Protein AF-A0A7J9XF05-F1 (afdb_monomer_lite)

Sequence (121 aa):
MRLCGESRATGLLVHAGDPPRVAGVRTTHGDRQADVVIDASGRRSPIGAWLEHEAVGQSDRIESECGLSYYTRRYRPRPGATWPEPRRLSPPHFGLVVCTADNDMLSVAVCPATEDRTLRA

Radius of gyration: 19.98 Å; chains: 1; bounding box: 46×25×53 Å

Secondary structure (DSSP, 8-state):
----TT--EEEEEEE-SSSPEEEEEEETTEEEE-S-------TT--HHHHHHHTTS----------S---EEEEEPPPTTPPPPPPEEE--TTEEEEEEEETTTEEEEEEEE-TT-GGG--

Foldseek 3Di:
DDDDPPKAFDAFDWDDDVQIATQFTAIPVGTDGDNDDDDPVPPPTCVQVRCVVVVNHGDDDDDDDPLWDKDKDKDADDPPDDDDDWDWDDDPFWIWTWDADPPRIIMTMIIGHSPPPVRHD

Structure (mmCIF, N/CA/C/O backbone):
data_AF-A0A7J9XF05-F1
#
_entry.id   AF-A0A7J9XF05-F1
#
loop_
_atom_site.group_PDB
_atom_site.id
_atom_site.type_symbol
_atom_site.label_atom_id
_atom_site.label_alt_id
_atom_site.label_comp_id
_atom_site.label_asym_id
_atom_site.label_entity_id
_atom_site.label_seq_id
_atom_site.pdbx_PDB_ins_code
_atom_site.Cartn_x
_atom_site.Cartn_y
_atom_site.Cartn_z
_atom_site.occupancy
_atom_site.B_iso_or_equiv
_atom_site.auth_seq_id
_atom_site.auth_comp_id
_atom_site.auth_asym_id
_atom_site.auth_atom_id
_atom_site.pdbx_PDB_model_num
ATOM 1 N N . MET A 1 1 ? -20.410 -8.807 -6.139 1.00 62.38 1 MET A N 1
ATOM 2 C CA . MET A 1 1 ? -19.509 -7.719 -5.700 1.00 62.38 1 MET A CA 1
ATOM 3 C C . MET A 1 1 ? -19.990 -6.419 -6.326 1.00 62.38 1 MET A C 1
ATOM 5 O O . MET A 1 1 ? -20.090 -6.367 -7.545 1.00 62.38 1 MET A O 1
ATOM 9 N N . ARG A 1 2 ? -20.367 -5.412 -5.529 1.00 80.56 2 ARG A N 1
ATOM 10 C CA . ARG A 1 2 ? -20.788 -4.100 -6.045 1.00 80.56 2 ARG A CA 1
ATOM 11 C C . ARG A 1 2 ? -19.603 -3.148 -5.961 1.00 80.56 2 ARG A C 1
ATOM 13 O O . ARG A 1 2 ? -19.068 -2.949 -4.876 1.00 80.56 2 ARG A O 1
ATOM 20 N N . LEU A 1 3 ? -19.196 -2.586 -7.093 1.00 85.00 3 LEU A N 1
ATOM 21 C CA . LEU A 1 3 ? -18.182 -1.541 -7.109 1.00 85.00 3 LEU A CA 1
ATOM 22 C C . LEU A 1 3 ? -18.846 -0.211 -6.732 1.00 85.00 3 LEU A C 1
ATOM 24 O O . LEU A 1 3 ? -19.800 0.211 -7.385 1.00 85.00 3 LEU A O 1
ATOM 28 N N . CYS A 1 4 ? -18.352 0.432 -5.678 1.00 84.81 4 CYS A N 1
ATOM 29 C CA . CYS A 1 4 ? -18.796 1.756 -5.253 1.00 84.81 4 CYS A CA 1
ATOM 30 C C . CYS A 1 4 ? -17.743 2.781 -5.684 1.00 84.81 4 CYS A C 1
ATOM 32 O O . CYS A 1 4 ? -16.768 3.005 -4.969 1.00 84.81 4 CYS A O 1
ATOM 34 N N . GLY A 1 5 ? -17.916 3.363 -6.875 1.00 86.06 5 GLY A N 1
ATOM 35 C CA . GLY A 1 5 ? -17.072 4.466 -7.341 1.00 86.06 5 GLY A CA 1
ATOM 36 C C . GLY A 1 5 ? -17.132 5.664 -6.388 1.00 86.06 5 GLY A C 1
ATOM 37 O O . GLY A 1 5 ? -18.096 5.809 -5.640 1.00 86.06 5 GLY A O 1
ATOM 38 N N . GLU A 1 6 ? -16.076 6.484 -6.390 1.00 88.62 6 GLU A N 1
ATOM 39 C CA . GLU A 1 6 ? -15.967 7.744 -5.623 1.00 88.62 6 GLU A CA 1
ATOM 40 C C . GLU A 1 6 ? -16.065 7.607 -4.086 1.00 88.62 6 GLU A C 1
ATOM 42 O O . GLU A 1 6 ? -15.920 8.580 -3.349 1.00 88.62 6 GLU A O 1
ATOM 47 N N . SER A 1 7 ? -16.213 6.388 -3.566 1.00 92.12 7 SER A N 1
ATOM 48 C CA . SER A 1 7 ? -16.241 6.097 -2.137 1.00 92.12 7 SER A CA 1
ATOM 49 C C . SER A 1 7 ? -14.844 5.728 -1.643 1.00 92.12 7 SER A C 1
ATOM 51 O O . SER A 1 7 ? -14.317 4.658 -1.945 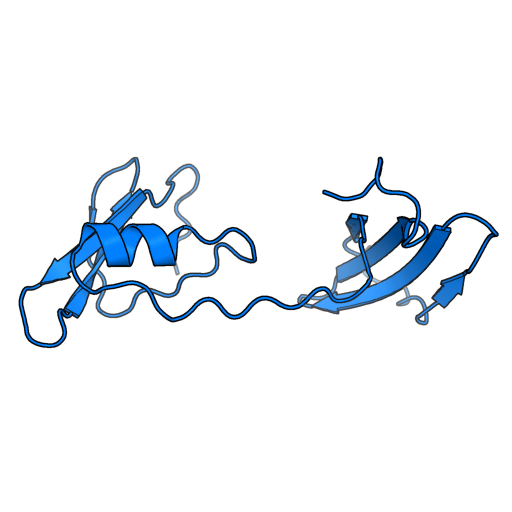1.00 92.12 7 SER A O 1
ATOM 53 N N . ARG A 1 8 ? -14.223 6.632 -0.882 1.00 94.31 8 ARG A N 1
ATOM 54 C CA . ARG A 1 8 ? -12.904 6.409 -0.279 1.00 94.31 8 ARG A CA 1
ATOM 55 C C . ARG A 1 8 ? -13.081 5.896 1.144 1.00 94.31 8 ARG A C 1
ATOM 57 O O . ARG A 1 8 ? -13.771 6.543 1.928 1.00 94.31 8 ARG A O 1
ATOM 64 N N . ALA A 1 9 ? -12.437 4.781 1.480 1.00 95.88 9 ALA A N 1
ATOM 65 C CA . ALA A 1 9 ? -12.333 4.316 2.861 1.00 95.88 9 ALA A CA 1
ATOM 66 C C . ALA A 1 9 ? -11.427 5.257 3.674 1.00 95.88 9 ALA A C 1
ATOM 68 O O . ALA A 1 9 ? -10.386 5.700 3.185 1.00 95.88 9 ALA A O 1
ATOM 69 N N . THR A 1 10 ? -11.848 5.596 4.888 1.00 96.50 10 THR A N 1
ATOM 70 C CA . THR A 1 10 ? -11.192 6.594 5.749 1.00 96.50 10 THR A CA 1
ATOM 71 C C . THR A 1 10 ? -10.931 6.102 7.169 1.00 96.50 10 THR A C 1
ATOM 73 O O . THR A 1 10 ? -10.290 6.822 7.929 1.00 96.50 10 THR A O 1
ATOM 76 N N . GLY A 1 11 ? -11.402 4.909 7.530 1.00 96.06 11 GLY A N 1
ATOM 77 C CA . GLY A 1 11 ? -11.197 4.318 8.849 1.00 96.06 11 GLY A CA 1
ATOM 78 C C . GLY A 1 11 ? -11.870 2.956 8.983 1.00 96.06 11 GLY A C 1
ATOM 79 O O . GLY A 1 11 ? -12.550 2.492 8.061 1.00 96.06 11 GLY A O 1
ATOM 80 N N . LEU A 1 12 ? -11.705 2.338 10.149 1.00 96.25 12 LEU A N 1
ATOM 81 C CA . LEU A 1 12 ? -12.339 1.072 10.508 1.00 96.25 12 LEU A CA 1
ATOM 82 C C . LEU A 1 12 ? -13.579 1.310 11.373 1.00 96.25 12 LEU A C 1
ATOM 84 O O . LEU A 1 12 ? -13.712 2.336 12.036 1.00 96.25 12 LEU A O 1
ATOM 88 N N . LEU A 1 13 ? -14.494 0.347 11.348 1.00 96.25 13 LEU A N 1
ATOM 89 C CA . LEU A 1 13 ? -15.537 0.208 12.358 1.00 96.25 13 LEU A CA 1
ATOM 90 C C . LEU A 1 13 ? -15.128 -0.957 13.245 1.00 96.25 13 LEU A C 1
ATOM 92 O O . LEU A 1 13 ? -14.879 -2.049 12.731 1.00 96.25 13 LEU A O 1
ATOM 96 N N . VAL A 1 14 ? -15.042 -0.728 14.551 1.00 95.12 14 VAL A N 1
ATOM 97 C CA . VAL A 1 14 ? -14.524 -1.716 15.497 1.00 95.12 14 VAL A CA 1
ATOM 98 C C . VAL A 1 14 ? -15.538 -1.953 16.608 1.00 95.12 14 VAL A C 1
ATOM 100 O O . VAL A 1 14 ? -16.137 -1.023 17.146 1.00 95.12 14 VAL A O 1
ATOM 103 N N . HIS A 1 15 ? -15.751 -3.222 16.939 1.00 94.00 15 HIS A N 1
ATOM 104 C CA . HIS A 1 15 ? -16.445 -3.629 18.150 1.00 94.00 15 HIS A CA 1
ATOM 105 C C . HIS A 1 15 ? -15.426 -3.916 19.248 1.00 94.00 15 HIS A C 1
ATOM 107 O O . HIS A 1 15 ? -14.426 -4.598 19.011 1.00 94.00 15 HIS A O 1
ATOM 113 N N . ALA A 1 16 ? -15.709 -3.404 20.446 1.00 89.38 16 ALA A N 1
ATOM 114 C CA . ALA A 1 16 ? -14.898 -3.654 21.627 1.00 89.38 16 ALA A CA 1
ATOM 115 C C . ALA A 1 16 ? -14.785 -5.161 21.918 1.00 89.38 16 ALA A C 1
ATOM 117 O O . ALA A 1 16 ? -15.734 -5.922 21.721 1.00 89.38 16 ALA A O 1
ATOM 118 N N . GLY A 1 17 ? -13.613 -5.569 22.390 1.00 88.62 17 GLY A N 1
ATOM 119 C CA . GLY A 1 17 ? -13.235 -6.949 22.675 1.00 88.62 17 GLY A CA 1
ATOM 120 C C . GLY A 1 17 ? -11.729 -7.034 22.911 1.00 88.62 17 GLY A C 1
ATOM 121 O O . GLY A 1 17 ? -11.038 -6.022 22.801 1.00 88.62 17 GLY A O 1
ATOM 122 N N . ASP A 1 18 ? -11.230 -8.230 23.215 1.00 87.75 18 ASP A N 1
ATOM 123 C CA . ASP A 1 18 ? -9.795 -8.497 23.345 1.00 87.75 18 ASP A CA 1
ATOM 124 C C . ASP A 1 18 ? -9.427 -9.783 22.568 1.00 87.75 18 ASP A C 1
ATOM 126 O O . ASP A 1 18 ? -9.696 -10.886 23.055 1.00 87.75 18 ASP A O 1
ATOM 130 N N . PRO A 1 19 ? -8.908 -9.673 21.325 1.00 88.00 19 PRO A N 1
ATOM 131 C CA . PRO A 1 19 ? -8.674 -8.430 20.585 1.00 88.00 19 PRO A CA 1
ATOM 132 C C . PRO A 1 19 ? -9.980 -7.801 20.042 1.00 88.00 19 PRO A C 1
ATOM 134 O O . PRO A 1 19 ? -10.976 -8.507 19.841 1.00 88.00 19 PRO A O 1
ATOM 137 N N . PRO A 1 20 ? -9.997 -6.487 19.745 1.00 91.06 20 PRO A N 1
ATOM 138 C CA . PRO A 1 20 ? -11.135 -5.831 19.101 1.00 91.06 20 PRO A CA 1
ATOM 139 C C . PRO A 1 20 ? -11.445 -6.425 17.718 1.00 91.06 20 PRO A C 1
ATOM 141 O O . PRO A 1 20 ? -10.540 -6.779 16.959 1.00 91.06 20 PRO A O 1
ATOM 144 N N . ARG A 1 21 ? -12.733 -6.509 17.352 1.00 93.25 21 ARG A N 1
ATOM 145 C CA . ARG A 1 21 ? -13.165 -7.067 16.056 1.00 93.25 21 ARG A CA 1
ATOM 146 C C . ARG A 1 21 ? -13.511 -5.958 15.070 1.00 93.25 21 ARG A C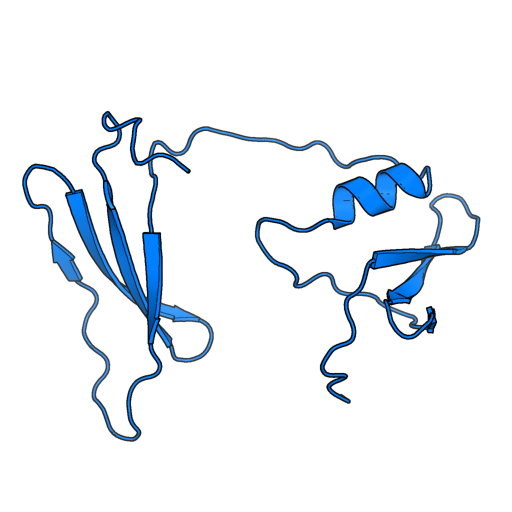 1
ATOM 148 O O . ARG A 1 21 ? -14.415 -5.164 15.326 1.00 93.25 21 ARG A O 1
ATOM 155 N N . VAL A 1 22 ? -12.881 -5.969 13.895 1.00 95.06 22 VAL A N 1
ATOM 156 C CA . VAL A 1 22 ? -13.306 -5.136 12.759 1.00 95.06 22 VAL A CA 1
ATOM 157 C C . VAL A 1 22 ? -14.672 -5.614 12.255 1.00 95.06 22 VAL A C 1
ATOM 159 O O . VAL A 1 22 ? -14.859 -6.792 11.962 1.00 95.06 22 VAL A O 1
ATOM 162 N N . ALA A 1 23 ? -15.619 -4.687 12.152 1.00 96.25 23 ALA A N 1
ATOM 163 C CA . ALA A 1 23 ? -17.000 -4.922 11.731 1.00 96.25 23 ALA A CA 1
ATOM 164 C C . ALA A 1 23 ? -17.377 -4.157 10.452 1.00 96.25 23 ALA A C 1
ATOM 166 O O . ALA A 1 23 ? -18.534 -4.140 10.036 1.00 96.25 23 ALA A O 1
ATOM 167 N N . GLY A 1 24 ? -16.410 -3.484 9.828 1.00 96.69 24 GLY A N 1
ATOM 168 C CA . GLY A 1 24 ? -16.636 -2.724 8.609 1.00 96.69 24 GLY A CA 1
ATOM 169 C C . GLY A 1 24 ? -15.627 -1.605 8.402 1.00 96.69 24 GLY A C 1
ATOM 170 O O . GLY A 1 24 ? -14.587 -1.543 9.058 1.00 96.69 24 GLY A O 1
ATOM 171 N N . VAL A 1 25 ? -15.958 -0.702 7.480 1.00 96.62 25 VAL A N 1
ATOM 172 C CA . VAL A 1 25 ? -15.140 0.466 7.137 1.00 96.62 25 VAL A CA 1
ATOM 173 C C . VAL A 1 25 ? -15.967 1.744 7.145 1.00 96.62 25 VAL A C 1
ATOM 175 O O . VAL A 1 25 ? -17.109 1.774 6.678 1.00 96.62 25 VAL A O 1
ATOM 178 N N . ARG A 1 26 ? -15.358 2.827 7.623 1.00 96.88 26 ARG A N 1
ATOM 179 C CA . ARG A 1 26 ? -15.861 4.183 7.415 1.00 96.88 26 ARG A CA 1
ATOM 180 C C . ARG A 1 26 ? -15.468 4.636 6.017 1.00 96.88 26 ARG A C 1
ATOM 182 O O . ARG A 1 26 ? -14.329 4.432 5.593 1.00 96.88 26 ARG A O 1
ATOM 189 N N . THR A 1 27 ? -16.397 5.246 5.290 1.00 96.19 27 THR A N 1
ATOM 190 C CA . THR A 1 27 ? -16.122 5.807 3.960 1.00 96.19 27 THR A CA 1
ATOM 191 C C . THR A 1 27 ? -16.567 7.260 3.872 1.00 96.19 27 THR A C 1
ATOM 193 O O . THR A 1 27 ? -17.354 7.734 4.689 1.00 96.19 27 THR A O 1
ATOM 196 N N . THR A 1 28 ? -16.131 7.967 2.829 1.00 96.56 28 THR A N 1
ATOM 197 C CA . THR A 1 28 ? -16.614 9.325 2.513 1.00 96.56 28 THR A CA 1
ATOM 198 C C . THR A 1 28 ? -18.121 9.406 2.259 1.00 96.56 28 THR A C 1
ATOM 200 O O . THR A 1 28 ? -18.679 10.494 2.295 1.00 96.56 28 THR A O 1
ATOM 203 N N . HIS A 1 29 ? -18.782 8.270 2.021 1.00 95.00 29 HIS A N 1
ATOM 204 C CA . HIS A 1 29 ? -20.218 8.169 1.749 1.00 95.00 29 HIS A CA 1
ATOM 205 C C . HIS A 1 29 ? -20.960 7.410 2.861 1.00 95.00 29 HIS A C 1
ATOM 207 O O . HIS A 1 29 ? -21.986 6.775 2.610 1.00 95.00 29 HIS A O 1
ATOM 213 N N . GLY A 1 30 ? -20.411 7.440 4.078 1.00 95.06 30 GLY A N 1
ATOM 214 C CA . GLY A 1 30 ? -20.954 6.769 5.253 1.00 95.06 30 GLY A CA 1
ATOM 215 C C . GLY A 1 30 ? -20.347 5.394 5.517 1.00 95.06 30 GLY A C 1
ATOM 216 O O . GLY A 1 30 ? -19.467 4.908 4.800 1.00 95.06 30 GLY A O 1
ATOM 217 N N . ASP A 1 31 ? -20.825 4.775 6.584 1.00 96.62 31 ASP A N 1
ATOM 218 C CA . ASP A 1 31 ? -20.289 3.526 7.109 1.00 96.62 31 ASP A CA 1
ATOM 219 C C . ASP A 1 31 ? -20.764 2.313 6.298 1.00 96.62 31 ASP A C 1
ATOM 221 O O . ASP A 1 31 ? -21.893 2.253 5.799 1.00 96.62 31 ASP A O 1
ATOM 225 N N . ARG A 1 32 ? -19.883 1.320 6.159 1.00 95.19 32 ARG A N 1
ATOM 226 C CA . ARG A 1 32 ? -20.162 0.047 5.491 1.00 95.19 32 ARG A CA 1
ATOM 227 C C . ARG A 1 32 ? -19.840 -1.093 6.443 1.00 95.19 32 ARG A C 1
ATOM 229 O O . ARG A 1 32 ? -18.672 -1.387 6.675 1.00 95.19 32 ARG A O 1
ATOM 236 N N . GLN A 1 33 ? -20.887 -1.718 6.974 1.00 96.50 33 GLN A N 1
ATOM 237 C CA . GLN A 1 33 ? -20.783 -2.920 7.799 1.00 96.50 33 GLN A CA 1
ATOM 238 C C . GLN A 1 33 ? -20.360 -4.114 6.934 1.00 96.50 33 GLN A C 1
ATOM 240 O O . GLN A 1 33 ? -20.842 -4.264 5.807 1.00 96.50 33 GLN A O 1
ATOM 245 N N . ALA A 1 34 ? -19.458 -4.941 7.452 1.00 95.56 34 ALA A N 1
ATOM 246 C CA . ALA A 1 34 ? -18.982 -6.158 6.808 1.00 95.56 34 ALA A CA 1
ATOM 247 C C . ALA A 1 34 ? -18.389 -7.118 7.845 1.00 95.56 34 ALA A C 1
ATOM 249 O O . ALA A 1 34 ? -17.723 -6.697 8.787 1.00 95.56 34 ALA A O 1
ATOM 250 N N . ASP A 1 35 ? -18.558 -8.420 7.626 1.00 95.00 35 ASP A N 1
ATOM 251 C CA . ASP A 1 35 ? -17.961 -9.435 8.499 1.00 95.00 35 ASP A CA 1
ATOM 252 C C . ASP A 1 35 ? -16.453 -9.596 8.309 1.00 95.00 35 ASP A C 1
ATOM 254 O O . ASP A 1 35 ? -15.760 -10.054 9.216 1.00 95.00 35 ASP A O 1
ATOM 258 N N . VAL A 1 36 ? -15.956 -9.232 7.123 1.00 94.81 36 VAL A N 1
ATOM 259 C CA . VAL A 1 36 ? -14.544 -9.291 6.744 1.00 94.81 36 VAL A CA 1
ATOM 260 C C . VAL A 1 36 ? -14.200 -8.050 5.929 1.00 94.81 36 VAL A C 1
ATOM 262 O O . VAL A 1 36 ? -14.894 -7.706 4.971 1.00 94.81 36 VAL A O 1
ATOM 265 N N . VAL A 1 37 ? -13.095 -7.401 6.293 1.00 94.56 37 VAL A N 1
ATOM 266 C CA . VAL A 1 37 ? -12.511 -6.273 5.564 1.00 94.56 37 VAL A CA 1
ATOM 267 C C . VAL A 1 37 ? -11.154 -6.705 5.025 1.00 94.56 37 VAL A C 1
ATOM 269 O O . VAL A 1 37 ? -10.310 -7.185 5.775 1.00 94.56 37 VAL A O 1
ATOM 272 N N . ILE A 1 38 ? -10.948 -6.529 3.720 1.00 94.75 38 ILE A N 1
ATOM 273 C CA . ILE A 1 38 ? -9.669 -6.789 3.055 1.00 94.75 38 ILE A CA 1
ATOM 274 C C . ILE A 1 38 ? -9.095 -5.444 2.632 1.00 94.75 38 ILE A C 1
ATOM 276 O O . ILE A 1 38 ? -9.682 -4.749 1.799 1.00 94.75 38 ILE A O 1
ATOM 280 N N . ASP A 1 39 ? -7.947 -5.080 3.192 1.00 93.19 39 ASP A N 1
ATOM 281 C CA . ASP A 1 39 ? -7.207 -3.920 2.724 1.00 93.19 39 ASP A CA 1
ATOM 282 C C . ASP A 1 39 ? -6.371 -4.276 1.487 1.00 93.19 39 ASP A C 1
ATOM 284 O O . ASP A 1 39 ? -5.397 -5.022 1.548 1.00 93.19 39 ASP A O 1
ATOM 288 N N . ALA A 1 40 ? -6.775 -3.710 0.351 1.00 93.38 40 ALA A N 1
ATOM 289 C CA . ALA A 1 40 ? -6.101 -3.841 -0.936 1.00 93.38 40 ALA A CA 1
ATOM 290 C C . ALA A 1 40 ? -5.604 -2.480 -1.465 1.00 93.38 40 ALA A C 1
ATOM 292 O O . ALA A 1 40 ? -5.476 -2.282 -2.673 1.00 93.38 40 ALA A O 1
ATOM 293 N N . SER A 1 41 ? -5.339 -1.515 -0.575 1.00 89.81 41 SER A N 1
ATOM 294 C CA . SER A 1 41 ? -4.883 -0.161 -0.942 1.00 89.81 41 SER A CA 1
ATOM 295 C C . SER A 1 41 ? -3.404 -0.086 -1.367 1.00 89.81 41 SER A C 1
ATOM 297 O O . SER A 1 41 ? -2.949 0.931 -1.904 1.00 89.81 41 SER A O 1
ATOM 299 N N . GLY A 1 42 ? -2.662 -1.185 -1.208 1.00 87.50 42 GLY A N 1
ATOM 300 C CA . GLY A 1 42 ? -1.298 -1.362 -1.703 1.00 87.50 42 GLY A CA 1
ATOM 301 C C . GLY A 1 42 ? -0.220 -0.805 -0.768 1.00 87.50 42 G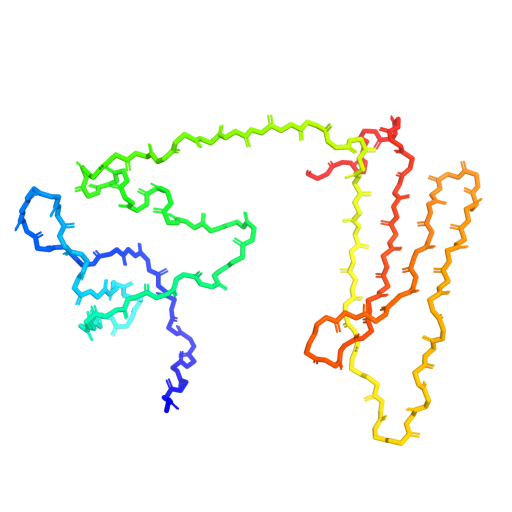LY A C 1
ATOM 302 O O . GLY A 1 42 ? -0.415 -0.673 0.433 1.00 87.50 42 GLY A O 1
ATOM 303 N N . ARG A 1 43 ? 0.955 -0.471 -1.327 1.00 82.56 43 ARG A N 1
ATOM 304 C CA . ARG A 1 43 ? 2.174 -0.109 -0.566 1.00 82.56 43 ARG A CA 1
ATOM 305 C C . ARG A 1 43 ? 1.999 1.051 0.424 1.00 82.56 43 ARG A C 1
ATOM 307 O O . ARG A 1 43 ? 2.729 1.123 1.400 1.00 82.56 43 ARG A O 1
ATOM 314 N N . ARG A 1 44 ? 1.077 1.978 0.155 1.00 84.56 44 ARG A N 1
ATOM 315 C CA . ARG A 1 44 ? 0.802 3.143 1.018 1.00 84.56 44 ARG A CA 1
ATOM 316 C C . ARG A 1 44 ? -0.487 2.954 1.808 1.00 84.56 44 ARG A C 1
ATOM 318 O O . ARG A 1 44 ? -1.271 3.892 1.935 1.00 84.56 44 ARG A O 1
ATOM 325 N N . SER A 1 45 ? -0.728 1.725 2.249 1.00 90.75 45 SER A N 1
ATOM 326 C CA . SER A 1 45 ? -1.920 1.413 3.011 1.00 90.75 45 SER A CA 1
ATOM 327 C C . SER A 1 45 ? -2.017 2.276 4.274 1.00 90.75 45 SER A C 1
ATOM 329 O O . SER A 1 45 ? -1.023 2.418 4.991 1.00 90.75 45 SER A O 1
ATOM 331 N N . PRO A 1 46 ? -3.204 2.836 4.572 1.00 92.44 46 PRO A N 1
ATOM 332 C CA . PRO A 1 46 ? -3.452 3.559 5.810 1.00 92.44 46 PRO A CA 1
ATOM 333 C C . PRO A 1 46 ? -3.792 2.633 6.991 1.00 92.44 46 PRO A C 1
ATOM 335 O O . PRO A 1 46 ? -4.040 3.138 8.084 1.00 92.44 46 PRO A O 1
ATOM 338 N N . ILE A 1 47 ? -3.827 1.303 6.806 1.00 91.88 47 ILE A N 1
ATOM 339 C CA . ILE A 1 47 ? -4.381 0.367 7.799 1.00 91.88 47 ILE A CA 1
ATOM 340 C C . ILE A 1 47 ? -3.658 0.425 9.145 1.00 91.88 47 ILE A C 1
ATOM 342 O O . ILE A 1 47 ? -4.312 0.358 10.179 1.00 91.88 47 ILE A O 1
ATOM 346 N N . GLY A 1 48 ? -2.336 0.626 9.143 1.00 90.38 48 GLY A N 1
ATOM 347 C CA . GLY A 1 48 ? -1.558 0.763 10.377 1.00 90.38 48 GLY A CA 1
ATOM 348 C C . GLY A 1 48 ? -2.022 1.952 11.220 1.00 90.38 48 GLY A C 1
ATOM 349 O O . GLY A 1 48 ? -2.289 1.791 12.405 1.00 90.38 48 GLY A O 1
ATOM 350 N N . ALA A 1 49 ? -2.217 3.114 10.588 1.00 91.12 49 ALA A N 1
ATOM 351 C CA . ALA A 1 49 ? -2.703 4.316 11.266 1.00 91.12 49 ALA A CA 1
ATOM 352 C C . ALA A 1 49 ? -4.159 4.167 11.739 1.00 91.12 49 ALA A C 1
ATOM 354 O O . ALA A 1 49 ? -4.538 4.701 12.778 1.00 91.12 49 ALA A O 1
ATOM 355 N N . TRP A 1 50 ? -4.992 3.437 10.992 1.00 93.44 50 TRP A N 1
ATOM 356 C CA . TRP A 1 50 ? -6.364 3.158 11.418 1.00 93.44 50 TRP A CA 1
ATOM 357 C C . TRP A 1 50 ? -6.413 2.221 12.624 1.00 93.44 50 TRP A C 1
ATOM 359 O O . TRP A 1 50 ? -7.192 2.467 13.533 1.00 93.44 50 TRP A O 1
ATOM 369 N N . LEU A 1 51 ? -5.579 1.181 12.666 1.00 90.81 51 LEU A N 1
ATOM 370 C CA . LEU A 1 51 ? -5.499 0.281 13.822 1.00 90.81 51 LEU A CA 1
ATOM 371 C C . LEU A 1 51 ? -4.977 1.001 15.075 1.00 90.81 51 LEU A C 1
ATOM 373 O O . LEU A 1 51 ? -5.494 0.776 16.168 1.00 90.81 51 LEU A O 1
ATOM 377 N N . GLU A 1 52 ? -4.008 1.905 14.913 1.00 89.38 52 GLU A N 1
ATOM 378 C CA . GLU A 1 52 ? -3.517 2.763 15.997 1.00 89.38 52 GLU A CA 1
ATOM 379 C C . GLU A 1 52 ? -4.622 3.682 16.543 1.00 89.38 52 GLU A C 1
ATOM 381 O O . GLU A 1 52 ? -4.827 3.739 17.755 1.00 89.38 52 GLU A O 1
ATOM 386 N N . HIS A 1 53 ? -5.388 4.335 15.661 1.00 90.19 53 HIS A N 1
ATOM 387 C CA . HIS A 1 53 ? -6.515 5.193 16.046 1.00 90.19 53 HIS A CA 1
ATOM 388 C C . HIS A 1 53 ? -7.585 4.447 16.859 1.00 90.19 53 HIS A C 1
ATOM 390 O O . HIS A 1 53 ? -8.169 5.011 17.781 1.00 90.19 53 HIS A O 1
ATOM 396 N N . GLU A 1 54 ? -7.825 3.174 16.547 1.00 89.56 54 GLU A N 1
ATOM 397 C CA . GLU A 1 54 ? -8.797 2.329 17.252 1.00 89.56 54 GLU A CA 1
ATOM 398 C C . GLU A 1 54 ? -8.210 1.644 18.504 1.00 89.56 54 GLU A C 1
ATOM 400 O O . GLU A 1 54 ? -8.818 0.723 19.046 1.00 89.56 54 GLU A O 1
ATOM 405 N N . ALA A 1 55 ? -7.027 2.074 18.966 1.00 81.81 55 ALA A N 1
ATOM 406 C CA . ALA A 1 55 ? -6.314 1.535 20.128 1.00 81.81 55 ALA A CA 1
ATOM 407 C C . ALA A 1 55 ? -6.023 0.019 20.059 1.00 81.81 55 ALA A C 1
ATOM 409 O O . ALA A 1 55 ? -5.794 -0.622 21.083 1.00 81.81 55 ALA A O 1
ATOM 410 N N . VAL A 1 56 ? -5.991 -0.551 18.849 1.00 80.06 56 VAL A N 1
ATOM 411 C CA . VAL A 1 56 ? -5.616 -1.956 18.600 1.00 80.06 56 VAL A CA 1
ATOM 412 C C . VAL A 1 56 ? -4.089 -2.128 18.629 1.00 80.06 56 VAL A C 1
ATOM 414 O O . VAL A 1 56 ? -3.587 -3.222 18.878 1.00 80.06 56 VAL A O 1
ATOM 417 N N . GLY A 1 57 ? -3.348 -1.037 18.412 1.00 73.50 57 GLY A N 1
ATOM 418 C CA . GLY A 1 57 ? -1.891 -1.028 18.291 1.00 73.50 57 GLY A CA 1
ATOM 419 C C . GLY A 1 57 ? -1.421 -1.215 16.845 1.00 73.50 57 GLY A C 1
ATOM 420 O O . GLY A 1 57 ? -2.161 -1.681 15.978 1.00 73.50 57 GLY A O 1
ATOM 421 N N . GLN A 1 58 ? -0.178 -0.815 16.573 1.00 72.75 58 GLN A N 1
ATOM 422 C CA . GLN A 1 58 ? 0.446 -0.958 15.259 1.00 72.75 58 GLN A CA 1
ATOM 423 C C . GLN A 1 58 ? 1.286 -2.242 15.215 1.00 72.75 58 GLN A C 1
ATOM 425 O O . GLN A 1 58 ? 2.040 -2.524 16.142 1.00 72.75 58 GLN A O 1
ATOM 430 N N . SER A 1 59 ? 1.188 -3.014 14.130 1.00 73.75 59 SER A N 1
ATOM 431 C CA . SER A 1 59 ? 2.125 -4.116 13.886 1.00 73.75 59 SER A CA 1
ATOM 432 C C . SER A 1 59 ? 3.543 -3.582 13.679 1.00 73.75 59 SER A C 1
ATOM 434 O O . SER A 1 59 ? 3.719 -2.544 13.034 1.00 73.75 59 SER A O 1
ATOM 436 N N . ASP A 1 60 ? 4.546 -4.318 14.159 1.00 79.94 60 ASP A N 1
ATOM 437 C CA . ASP A 1 60 ? 5.950 -3.959 13.965 1.00 79.94 60 ASP A CA 1
ATOM 438 C C . ASP A 1 60 ? 6.253 -3.773 12.477 1.00 79.94 60 ASP A C 1
ATOM 440 O O . ASP A 1 60 ? 6.177 -4.702 11.664 1.00 79.94 60 ASP A O 1
ATOM 444 N N . ARG A 1 61 ? 6.590 -2.538 12.105 1.00 78.75 61 ARG A N 1
ATOM 445 C CA . ARG A 1 61 ? 7.004 -2.219 10.744 1.00 78.75 61 ARG A CA 1
ATOM 446 C C . ARG A 1 61 ? 8.495 -2.485 10.627 1.00 78.75 61 ARG A C 1
ATOM 448 O O . ARG A 1 61 ? 9.312 -1.689 11.079 1.00 78.75 61 ARG A O 1
ATOM 455 N N . ILE A 1 62 ? 8.838 -3.599 9.994 1.00 81.94 62 ILE A N 1
ATOM 456 C CA . ILE A 1 62 ? 10.223 -3.926 9.663 1.00 81.94 62 ILE A CA 1
ATOM 457 C C . ILE A 1 62 ? 10.510 -3.385 8.267 1.00 81.94 62 ILE A C 1
ATOM 459 O O . ILE A 1 62 ? 9.909 -3.817 7.283 1.00 81.94 62 ILE A O 1
ATOM 463 N N . GLU A 1 63 ? 11.436 -2.436 8.185 1.00 82.81 63 GLU A N 1
ATOM 464 C CA . GLU A 1 63 ? 11.921 -1.896 6.919 1.00 82.81 63 GLU A CA 1
ATOM 465 C C . GLU A 1 63 ? 13.383 -2.263 6.706 1.00 82.81 63 GLU A C 1
ATOM 467 O O . GLU A 1 63 ? 14.180 -2.307 7.641 1.00 82.81 63 GLU A O 1
ATOM 472 N N . SER A 1 64 ? 13.738 -2.512 5.451 1.00 81.12 64 SER A N 1
ATOM 473 C CA . SER A 1 64 ? 15.114 -2.740 5.037 1.00 81.12 64 SER A CA 1
ATOM 474 C C . SER A 1 64 ? 15.345 -2.049 3.702 1.00 81.12 64 SER A C 1
ATOM 476 O O . SER A 1 64 ? 14.503 -2.114 2.801 1.00 81.12 64 SER A O 1
ATOM 478 N N . GLU A 1 65 ? 16.479 -1.364 3.577 1.00 80.25 65 GLU A N 1
ATOM 479 C CA . GLU A 1 65 ? 16.867 -0.742 2.320 1.00 80.25 65 GLU A CA 1
ATOM 480 C C . GLU A 1 65 ? 17.208 -1.833 1.298 1.00 80.25 65 GLU A C 1
ATOM 482 O O . GLU A 1 65 ? 18.165 -2.587 1.454 1.00 80.25 65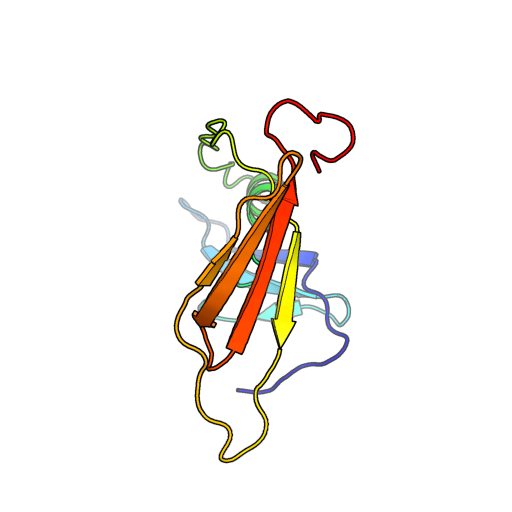 GLU A O 1
ATOM 487 N N . CYS A 1 66 ? 16.426 -1.910 0.221 1.00 80.25 66 CYS A N 1
ATOM 488 C CA . CYS A 1 66 ? 16.602 -2.915 -0.829 1.00 80.25 66 CYS A CA 1
ATOM 489 C C . CYS A 1 66 ? 17.595 -2.496 -1.927 1.00 80.25 66 CYS A C 1
ATOM 491 O O . CYS A 1 66 ? 17.761 -3.216 -2.910 1.00 80.25 66 CYS A O 1
ATOM 493 N N . GLY A 1 67 ? 18.218 -1.316 -1.804 1.00 82.50 67 GLY A N 1
ATOM 494 C CA . GLY A 1 67 ? 19.167 -0.777 -2.786 1.00 82.50 67 GLY A CA 1
ATOM 495 C C . GLY A 1 67 ? 18.567 -0.481 -4.167 1.00 82.50 67 GLY A C 1
ATOM 496 O O . GLY A 1 67 ? 19.314 -0.194 -5.100 1.00 82.50 67 GLY A O 1
ATOM 497 N N . LEU A 1 68 ? 17.239 -0.538 -4.317 1.00 82.31 68 LEU A N 1
ATOM 498 C CA . LEU A 1 68 ? 16.546 -0.417 -5.596 1.00 82.31 68 LEU A CA 1
ATOM 499 C C . LEU A 1 68 ? 15.377 0.567 -5.499 1.00 82.31 68 LEU A C 1
ATOM 501 O O . LEU A 1 68 ? 14.372 0.305 -4.843 1.00 82.31 68 LEU A O 1
ATOM 505 N N . SER A 1 69 ? 15.480 1.670 -6.236 1.00 88.19 69 SER A N 1
ATOM 506 C CA . SER A 1 69 ? 14.335 2.522 -6.569 1.00 88.19 69 SER A CA 1
ATOM 507 C C . SER A 1 69 ? 13.872 2.202 -7.984 1.00 88.19 69 SER A C 1
ATOM 509 O O . SER A 1 69 ? 14.689 1.929 -8.861 1.00 88.19 69 SER A O 1
ATOM 511 N N . TYR A 1 70 ? 12.560 2.203 -8.214 1.00 90.19 70 TYR A N 1
ATOM 512 C CA . TYR A 1 70 ? 12.004 1.994 -9.545 1.00 90.19 70 TYR A CA 1
ATOM 513 C C . TYR A 1 70 ? 10.699 2.759 -9.740 1.00 90.19 70 TYR A C 1
ATOM 515 O O . TYR A 1 70 ? 9.825 2.798 -8.870 1.00 90.19 70 TYR A O 1
ATOM 523 N N . TYR A 1 71 ? 10.553 3.316 -10.935 1.00 91.19 71 TYR A N 1
ATOM 524 C CA . TYR A 1 71 ? 9.334 3.941 -11.418 1.00 91.19 71 TYR A CA 1
ATOM 525 C C . TYR A 1 71 ? 8.747 3.039 -12.487 1.00 91.19 71 TYR A C 1
ATOM 527 O O . TYR A 1 71 ? 9.375 2.803 -13.517 1.00 91.19 71 TYR A O 1
ATOM 535 N N . THR A 1 72 ? 7.553 2.508 -12.236 1.00 93.19 72 THR A N 1
ATOM 536 C CA . THR A 1 72 ? 6.888 1.586 -13.160 1.00 93.19 72 THR A CA 1
ATOM 537 C C . THR A 1 72 ? 5.600 2.167 -13.716 1.00 93.19 72 THR A C 1
ATOM 539 O O . THR A 1 72 ? 4.838 2.835 -13.013 1.00 93.19 72 THR A O 1
ATOM 542 N N . ARG A 1 73 ? 5.329 1.848 -14.981 1.00 94.56 73 ARG A N 1
ATOM 543 C CA . ARG A 1 73 ? 4.014 1.993 -15.591 1.00 94.56 73 ARG A CA 1
ATOM 544 C C . ARG A 1 73 ? 3.537 0.645 -16.109 1.00 94.56 73 ARG A C 1
ATOM 546 O O . ARG A 1 73 ? 4.284 -0.091 -16.752 1.00 94.56 73 ARG A O 1
ATOM 553 N N . ARG A 1 74 ? 2.264 0.348 -15.842 1.00 93.94 74 ARG A N 1
ATOM 554 C CA . ARG A 1 74 ? 1.592 -0.864 -16.314 1.00 93.94 74 ARG A CA 1
ATOM 555 C C . ARG A 1 74 ? 0.783 -0.570 -17.574 1.00 93.94 74 ARG A C 1
ATOM 557 O O . ARG A 1 74 ? 0.104 0.453 -17.646 1.00 93.94 74 ARG A O 1
ATOM 564 N N . TYR A 1 75 ? 0.827 -1.486 -18.529 1.00 92.50 75 TYR A N 1
ATOM 565 C CA . TYR A 1 75 ? 0.112 -1.426 -19.797 1.00 92.50 75 TYR A CA 1
ATOM 566 C C . TYR A 1 75 ? -0.689 -2.704 -19.988 1.00 92.50 75 TYR A C 1
ATOM 568 O O . TYR A 1 75 ? -0.199 -3.789 -19.696 1.00 92.50 75 TYR A O 1
ATOM 576 N N . ARG A 1 76 ? -1.910 -2.584 -20.503 1.00 92.12 76 ARG A N 1
ATOM 577 C CA . ARG A 1 76 ? -2.676 -3.745 -20.951 1.00 92.12 76 ARG A CA 1
ATOM 578 C C . ARG A 1 76 ? -2.362 -3.991 -22.427 1.00 92.12 76 ARG A C 1
ATOM 580 O O . ARG A 1 76 ? -2.562 -3.065 -23.220 1.00 92.12 76 ARG A O 1
ATOM 587 N N . PRO A 1 77 ? -1.872 -5.179 -22.817 1.00 88.06 77 PRO A N 1
ATOM 588 C CA . PRO A 1 77 ? -1.708 -5.503 -24.227 1.00 88.06 77 PRO A CA 1
ATOM 589 C C . PRO A 1 77 ? -3.048 -5.472 -24.965 1.00 88.06 77 PRO A C 1
ATOM 591 O O . PRO A 1 77 ? -4.111 -5.694 -24.381 1.00 88.06 77 PRO A O 1
ATOM 594 N N . ARG A 1 78 ? -3.005 -5.192 -26.269 1.00 90.44 78 ARG A N 1
ATOM 595 C CA . ARG A 1 78 ? -4.199 -5.289 -27.116 1.00 90.44 78 ARG A CA 1
ATOM 596 C C . ARG A 1 78 ? -4.616 -6.761 -27.261 1.00 90.44 78 ARG A C 1
ATOM 598 O O . ARG A 1 78 ? -3.741 -7.627 -27.227 1.00 90.44 78 ARG A O 1
ATOM 605 N N . PRO A 1 79 ? -5.910 -7.059 -27.471 1.00 90.44 79 PRO A N 1
ATOM 606 C CA . PRO A 1 79 ? -6.350 -8.420 -27.766 1.00 90.44 79 PRO A CA 1
ATOM 607 C C . PRO A 1 79 ? -5.550 -9.030 -28.926 1.00 90.44 79 PRO A C 1
ATOM 609 O O . PRO A 1 79 ? -5.341 -8.370 -29.943 1.00 90.44 79 PRO A O 1
ATOM 612 N N . GLY A 1 80 ? -5.077 -10.268 -28.756 1.00 88.06 80 GLY A N 1
ATOM 613 C CA . GLY A 1 80 ? -4.270 -10.979 -29.756 1.00 88.06 80 GLY A CA 1
ATOM 614 C C . GLY A 1 80 ? -2.801 -10.546 -29.851 1.00 88.06 80 GLY A C 1
ATOM 615 O O . GLY A 1 80 ? -2.062 -11.114 -30.651 1.00 88.06 80 GLY A O 1
ATOM 616 N N . ALA A 1 81 ? -2.352 -9.571 -29.054 1.00 87.56 81 ALA A N 1
ATOM 617 C CA . ALA A 1 81 ? -0.937 -9.222 -28.989 1.00 87.56 81 ALA A CA 1
ATOM 618 C C . ALA A 1 81 ? -0.123 -10.356 -28.351 1.00 87.56 81 ALA A C 1
ATOM 620 O O . ALA A 1 81 ? -0.532 -10.951 -27.353 1.00 87.56 81 ALA A O 1
ATOM 621 N N . THR A 1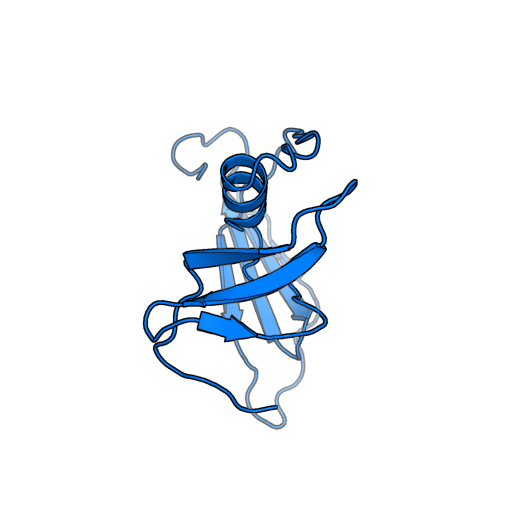 82 ? 1.059 -10.619 -28.902 1.00 86.50 82 THR A N 1
ATOM 622 C CA . THR A 1 82 ? 2.024 -11.533 -28.290 1.00 86.50 82 THR A CA 1
ATOM 623 C C . THR A 1 82 ? 2.638 -10.880 -27.058 1.00 86.50 82 THR A C 1
ATOM 625 O O . THR A 1 82 ? 3.028 -9.709 -27.087 1.00 86.50 82 THR A O 1
ATOM 628 N N . TRP A 1 83 ? 2.734 -11.643 -25.974 1.00 85.56 83 TRP A N 1
ATOM 629 C CA . TRP A 1 83 ? 3.425 -11.206 -24.770 1.00 85.56 83 TRP A CA 1
ATOM 630 C C . TRP A 1 83 ? 4.916 -11.025 -25.057 1.00 85.56 83 TRP A C 1
ATOM 632 O O . TRP A 1 83 ? 5.531 -11.922 -25.636 1.00 85.56 83 TRP A O 1
ATOM 642 N N . PRO A 1 84 ? 5.518 -9.878 -24.702 1.00 84.50 84 PRO A N 1
ATOM 643 C CA . PRO A 1 84 ? 6.950 -9.726 -24.857 1.00 84.50 84 PRO A CA 1
ATOM 644 C C . PRO A 1 84 ? 7.666 -10.607 -23.835 1.00 84.50 84 PRO A C 1
ATOM 646 O O . PRO A 1 84 ? 7.301 -10.636 -22.659 1.00 84.50 84 PRO A O 1
ATOM 649 N N . GLU A 1 85 ? 8.735 -11.259 -24.281 1.00 90.56 85 GLU A N 1
ATOM 650 C CA . GLU A 1 85 ? 9.695 -11.886 -23.377 1.00 90.56 85 GLU A CA 1
ATOM 651 C C . GLU A 1 85 ? 10.244 -10.848 -22.386 1.00 90.56 85 GLU A C 1
ATOM 653 O O . GLU A 1 85 ? 10.503 -9.704 -22.794 1.00 90.56 85 GLU A O 1
ATOM 658 N N . PRO A 1 86 ? 10.457 -11.209 -21.108 1.00 92.50 86 PRO A N 1
ATOM 659 C CA . PRO A 1 86 ? 11.087 -10.319 -20.149 1.00 92.50 86 PRO A CA 1
ATOM 660 C C . PRO A 1 86 ? 12.435 -9.809 -20.666 1.00 92.50 86 PRO A C 1
ATOM 662 O O . PRO A 1 86 ? 13.272 -10.574 -21.146 1.00 92.50 86 PRO A O 1
ATOM 665 N N . ARG A 1 87 ? 12.670 -8.501 -20.561 1.00 94.25 87 ARG A N 1
ATOM 666 C CA . ARG A 1 87 ? 13.940 -7.877 -20.944 1.00 94.25 87 ARG A CA 1
ATOM 667 C C . ARG A 1 87 ? 14.432 -6.951 -19.853 1.00 94.25 87 ARG A C 1
ATOM 669 O O . ARG A 1 87 ? 13.664 -6.187 -19.273 1.00 94.25 87 ARG A O 1
ATOM 676 N N . ARG A 1 88 ? 15.744 -6.967 -19.640 1.00 93.56 88 ARG A N 1
ATOM 677 C CA . ARG A 1 88 ? 16.455 -5.991 -18.821 1.00 93.56 88 ARG A CA 1
ATOM 678 C C . ARG A 1 88 ? 17.531 -5.330 -19.669 1.00 93.56 88 ARG A C 1
ATOM 680 O O . ARG A 1 88 ? 18.347 -6.022 -20.266 1.00 93.56 88 ARG A O 1
ATOM 687 N N . LEU A 1 89 ? 17.529 -4.005 -19.707 1.00 92.31 89 LEU A N 1
ATOM 688 C CA . LEU A 1 89 ? 18.596 -3.195 -20.287 1.00 92.31 89 LEU A CA 1
ATOM 689 C C . LEU A 1 89 ? 19.285 -2.430 -19.158 1.00 92.31 89 LEU A C 1
ATOM 691 O O . LEU A 1 89 ? 18.641 -2.037 -18.185 1.00 92.31 89 LEU A O 1
ATOM 695 N N . SER A 1 90 ? 20.592 -2.225 -19.272 1.00 91.12 90 SER A N 1
ATOM 696 C CA . SER A 1 90 ? 21.389 -1.530 -18.253 1.00 91.12 90 SER A CA 1
ATOM 697 C C . SER A 1 90 ? 22.279 -0.463 -18.890 1.00 91.12 90 SER A C 1
ATOM 699 O O . SER A 1 90 ? 23.488 -0.663 -18.990 1.00 91.12 90 SER A O 1
ATOM 701 N N . PRO A 1 91 ? 21.698 0.646 -19.385 1.00 87.44 91 PRO A N 1
ATOM 702 C CA . PRO A 1 91 ? 22.481 1.824 -19.735 1.00 87.44 91 PRO A CA 1
ATOM 703 C C . PRO A 1 91 ? 23.217 2.407 -18.506 1.00 87.44 91 PRO A C 1
ATOM 705 O O . PRO A 1 91 ? 22.888 2.070 -17.370 1.00 87.44 91 PRO A O 1
ATOM 708 N N . PRO A 1 92 ? 24.202 3.304 -18.702 1.00 85.25 92 PRO A N 1
ATOM 709 C CA . PRO A 1 92 ? 25.133 3.714 -17.641 1.00 85.25 92 PRO A CA 1
ATOM 710 C C . PRO A 1 92 ? 24.520 4.360 -16.387 1.00 85.25 92 PRO A C 1
ATOM 712 O O . PRO A 1 92 ? 25.159 4.360 -15.342 1.00 85.25 92 PRO A O 1
ATOM 715 N N . HIS A 1 93 ? 23.309 4.919 -16.472 1.00 85.12 93 HIS A N 1
ATOM 716 C CA . HIS A 1 93 ? 22.712 5.715 -15.386 1.00 85.12 93 HIS A CA 1
ATOM 717 C C . HIS A 1 93 ? 21.379 5.168 -14.860 1.00 85.12 93 HIS A C 1
ATOM 719 O O . HIS A 1 93 ? 20.863 5.646 -13.852 1.00 85.12 93 HIS A O 1
ATOM 725 N N . PHE A 1 94 ? 20.800 4.177 -15.537 1.00 90.31 94 PHE A N 1
ATOM 726 C CA . PHE A 1 94 ? 19.540 3.564 -15.129 1.00 90.31 94 PHE A CA 1
ATOM 727 C C . PHE A 1 94 ? 19.409 2.156 -15.709 1.00 90.31 94 PHE A C 1
ATOM 729 O O . PHE A 1 94 ? 20.020 1.814 -16.713 1.00 90.31 94 PHE A O 1
ATOM 736 N N . GLY A 1 95 ? 18.573 1.327 -15.099 1.00 92.19 95 GLY A N 1
ATOM 737 C CA . GLY A 1 95 ? 18.074 0.089 -15.676 1.00 92.19 95 GLY A CA 1
ATOM 738 C C . GLY A 1 95 ? 16.702 0.296 -16.305 1.00 92.19 95 GLY A C 1
ATOM 739 O O . GLY A 1 95 ? 15.890 1.066 -15.798 1.00 92.19 95 GLY A O 1
ATOM 740 N N . LEU A 1 96 ? 16.417 -0.427 -17.382 1.00 94.19 96 LEU A N 1
ATOM 741 C CA . LEU A 1 96 ? 15.061 -0.613 -17.889 1.00 94.19 96 LEU A CA 1
ATOM 742 C C . LEU A 1 96 ? 14.683 -2.081 -17.714 1.00 94.19 96 LEU A C 1
ATOM 744 O O . LEU A 1 96 ? 15.432 -2.958 -18.138 1.00 94.19 96 LEU A O 1
ATOM 748 N N . VAL A 1 97 ? 13.521 -2.349 -17.131 1.00 94.94 97 VAL A N 1
ATOM 749 C CA . VAL A 1 97 ? 12.948 -3.692 -17.024 1.00 94.94 97 VAL A CA 1
ATOM 750 C C . VAL A 1 97 ? 11.588 -3.697 -17.704 1.00 94.94 97 VAL A C 1
ATOM 752 O O . VAL A 1 97 ? 10.723 -2.884 -17.386 1.00 94.94 97 VAL A O 1
ATOM 755 N N . VAL A 1 98 ? 11.398 -4.621 -18.637 1.00 94.56 98 VAL A N 1
ATOM 756 C CA . VAL A 1 98 ? 10.113 -4.924 -19.264 1.00 94.56 98 VAL A CA 1
ATOM 757 C C . VAL A 1 98 ? 9.770 -6.355 -18.894 1.00 94.56 98 VAL A C 1
ATOM 759 O O . VAL A 1 98 ? 10.543 -7.260 -19.193 1.00 94.56 98 VAL A O 1
ATOM 762 N N . CYS A 1 99 ? 8.647 -6.573 -18.225 1.00 93.38 99 CYS A N 1
ATOM 763 C CA . CYS A 1 99 ? 8.220 -7.907 -17.815 1.00 93.38 99 CYS A CA 1
ATOM 764 C C . CYS A 1 99 ? 6.701 -7.991 -17.708 1.00 93.38 99 CYS A C 1
ATOM 766 O O . CYS A 1 99 ? 6.011 -6.981 -17.554 1.00 93.38 99 CYS A O 1
ATOM 768 N N . THR A 1 100 ? 6.171 -9.205 -17.763 1.00 92.75 100 THR A N 1
ATOM 769 C CA . THR A 1 100 ? 4.786 -9.468 -17.379 1.00 92.75 100 THR A CA 1
ATOM 770 C C . THR A 1 100 ? 4.591 -9.184 -15.890 1.00 92.75 100 THR A C 1
ATOM 772 O O . THR A 1 100 ? 5.481 -9.415 -15.073 1.00 92.75 100 THR A O 1
ATOM 775 N N . ALA A 1 101 ? 3.420 -8.674 -15.544 1.00 87.50 101 ALA A N 1
ATOM 776 C CA . ALA A 1 101 ? 2.976 -8.393 -14.190 1.00 87.50 101 ALA A CA 1
ATOM 777 C C . ALA A 1 101 ? 1.591 -9.011 -13.970 1.00 87.50 101 ALA A C 1
ATOM 779 O O . ALA A 1 101 ? 0.905 -9.376 -14.926 1.00 87.50 101 ALA A O 1
ATOM 780 N N . ASP A 1 102 ? 1.176 -9.086 -12.708 1.00 86.88 102 ASP A N 1
ATOM 781 C CA . ASP A 1 102 ? -0.124 -9.637 -12.328 1.00 86.88 102 ASP A CA 1
ATOM 782 C C . ASP A 1 102 ? -1.290 -8.975 -13.080 1.00 86.88 102 ASP A C 1
ATOM 784 O O . ASP A 1 102 ? -1.224 -7.805 -13.481 1.00 86.88 102 ASP A O 1
ATOM 788 N N . ASN A 1 103 ? -2.401 -9.709 -13.181 1.00 87.25 103 ASN A N 1
ATOM 789 C CA . ASN A 1 103 ? -3.644 -9.286 -13.839 1.00 87.25 103 ASN A CA 1
ATOM 790 C C . ASN A 1 103 ? -3.500 -9.021 -15.344 1.00 87.25 103 ASN A C 1
ATOM 792 O O . ASN A 1 103 ? -4.098 -8.070 -15.860 1.00 87.25 103 ASN A O 1
ATOM 796 N N . ASP A 1 104 ? -2.705 -9.844 -16.033 1.00 87.25 104 ASP A N 1
ATOM 797 C CA . ASP A 1 104 ? -2.472 -9.744 -17.475 1.00 87.25 104 ASP A CA 1
ATOM 798 C C . ASP A 1 104 ? -2.039 -8.329 -17.879 1.00 87.25 104 ASP A C 1
ATOM 800 O O . ASP A 1 104 ? -2.584 -7.703 -18.798 1.00 87.25 104 ASP A O 1
ATOM 804 N N . MET A 1 105 ? -1.025 -7.809 -17.183 1.00 92.38 105 MET A N 1
ATOM 805 C CA . MET A 1 105 ? -0.430 -6.510 -17.481 1.00 92.38 105 MET A CA 1
ATOM 806 C C . MET A 1 105 ? 1.036 -6.662 -17.884 1.00 92.38 105 MET A C 1
ATOM 808 O O . MET A 1 105 ? 1.756 -7.536 -17.419 1.00 92.38 105 MET A O 1
ATOM 812 N N . LEU A 1 106 ? 1.510 -5.752 -18.725 1.00 93.38 106 LEU A N 1
ATOM 813 C CA . LEU A 1 106 ? 2.926 -5.522 -18.974 1.00 93.38 106 LEU A CA 1
ATOM 814 C C . LEU A 1 106 ? 3.417 -4.418 -18.036 1.00 93.38 106 LEU A C 1
ATOM 816 O O . LEU A 1 106 ? 2.827 -3.341 -17.999 1.00 93.38 106 LEU A O 1
ATOM 820 N N . SER A 1 107 ? 4.502 -4.648 -17.310 1.00 94.38 107 SER A N 1
ATOM 821 C CA . SER A 1 107 ? 5.197 -3.629 -16.526 1.00 94.38 107 SER A CA 1
ATOM 822 C C . SER A 1 107 ? 6.429 -3.148 -17.280 1.00 94.38 107 SER A C 1
ATOM 824 O O . SER A 1 107 ? 7.254 -3.949 -17.716 1.00 94.38 107 SER A O 1
ATOM 826 N N . VAL A 1 108 ? 6.568 -1.829 -17.396 1.00 94.75 108 VAL A N 1
ATOM 827 C CA . VAL A 1 108 ? 7.799 -1.172 -17.838 1.00 94.75 108 VAL A CA 1
ATOM 828 C C . VAL A 1 108 ? 8.310 -0.342 -16.672 1.00 94.75 108 VAL A C 1
ATOM 830 O O . VAL A 1 108 ? 7.633 0.592 -16.242 1.00 94.75 108 VAL A O 1
ATOM 833 N N . ALA A 1 109 ? 9.483 -0.694 -16.158 1.00 94.69 109 ALA A N 1
ATOM 834 C CA . ALA A 1 109 ? 10.104 -0.053 -15.013 1.00 94.69 109 ALA A CA 1
ATOM 835 C C . ALA A 1 109 ? 11.443 0.580 -15.391 1.00 94.69 109 ALA A C 1
ATOM 837 O O . ALA A 1 109 ? 12.277 -0.058 -16.031 1.00 94.69 109 ALA A O 1
ATOM 838 N N . VAL A 1 110 ? 11.646 1.822 -14.961 1.00 93.88 110 VAL A N 1
ATOM 839 C CA . VAL A 1 110 ? 12.937 2.509 -14.987 1.00 93.88 110 VAL A CA 1
ATOM 840 C C . VAL A 1 110 ? 13.494 2.505 -13.572 1.00 93.88 110 VAL A C 1
ATOM 842 O O . VAL A 1 110 ? 12.824 2.950 -12.640 1.00 93.88 110 VAL A O 1
ATOM 845 N N . CYS A 1 111 ? 14.709 2.000 -13.420 1.00 92.62 111 CYS A N 1
ATOM 846 C CA . CYS A 1 111 ? 15.398 1.884 -12.145 1.00 92.62 111 CYS A CA 1
ATOM 847 C C . CYS A 1 111 ? 16.611 2.822 -12.167 1.00 92.62 111 CYS A C 1
ATOM 849 O O . CYS A 1 111 ? 17.598 2.465 -12.808 1.00 92.62 111 CYS A O 1
ATOM 851 N N . PRO A 1 112 ? 16.567 4.018 -11.559 1.00 90.81 112 PRO A N 1
ATOM 852 C CA . PRO A 1 112 ? 17.754 4.868 -11.467 1.00 90.81 112 PRO A CA 1
ATOM 853 C C . PRO A 1 112 ? 18.904 4.147 -10.754 1.00 90.81 112 PRO A C 1
ATOM 855 O O . PRO A 1 112 ? 18.683 3.201 -9.991 1.00 90.81 112 PRO A O 1
ATOM 858 N N . ALA A 1 113 ? 20.132 4.601 -11.011 1.00 85.69 113 ALA A N 1
ATOM 859 C CA . ALA A 1 113 ? 21.295 4.166 -10.250 1.00 85.69 113 ALA A CA 1
ATOM 860 C C . ALA A 1 113 ? 21.061 4.375 -8.746 1.00 85.69 113 ALA A C 1
ATOM 862 O O . ALA A 1 113 ? 20.485 5.381 -8.326 1.00 85.69 113 ALA A O 1
ATOM 863 N N . THR A 1 114 ? 21.500 3.422 -7.927 1.00 82.75 114 THR A N 1
ATOM 864 C CA . THR A 1 114 ? 21.280 3.449 -6.477 1.00 82.75 114 THR A CA 1
ATOM 865 C C . THR A 1 114 ? 21.878 4.711 -5.851 1.00 82.75 114 THR A C 1
ATOM 867 O O . THR A 1 114 ? 21.327 5.248 -4.892 1.00 82.75 114 THR A O 1
ATOM 870 N N . GLU A 1 115 ? 22.967 5.228 -6.407 1.00 84.69 115 GLU A N 1
ATOM 871 C CA . GLU A 1 115 ? 23.667 6.429 -5.959 1.00 84.69 115 GLU A CA 1
ATOM 872 C C . GLU A 1 115 ? 22.900 7.726 -6.272 1.00 84.69 115 GLU A C 1
ATOM 874 O O . GLU A 1 115 ? 23.130 8.742 -5.611 1.00 84.69 115 GLU A O 1
ATOM 879 N N . ASP A 1 116 ? 21.966 7.707 -7.231 1.00 84.19 116 ASP A N 1
ATOM 880 C CA . ASP A 1 116 ? 21.185 8.880 -7.625 1.00 84.19 116 ASP A CA 1
ATOM 881 C C . ASP A 1 116 ? 20.044 9.145 -6.636 1.00 84.19 116 ASP A C 1
ATOM 883 O O . ASP A 1 116 ? 18.891 8.740 -6.802 1.00 84.19 116 ASP A O 1
ATOM 887 N N . ARG A 1 117 ? 20.390 9.858 -5.563 1.00 81.81 117 ARG A N 1
ATOM 888 C CA . ARG A 1 117 ? 19.460 10.209 -4.485 1.00 81.81 117 ARG A CA 1
ATOM 889 C C . ARG A 1 117 ? 18.368 11.185 -4.911 1.00 81.81 117 ARG A C 1
ATOM 891 O O . ARG A 1 117 ? 17.351 11.250 -4.230 1.00 81.81 117 ARG A O 1
ATOM 898 N N . THR A 1 118 ? 18.552 11.923 -6.007 1.00 84.19 118 THR A N 1
ATOM 899 C CA . THR A 1 118 ? 17.533 12.873 -6.48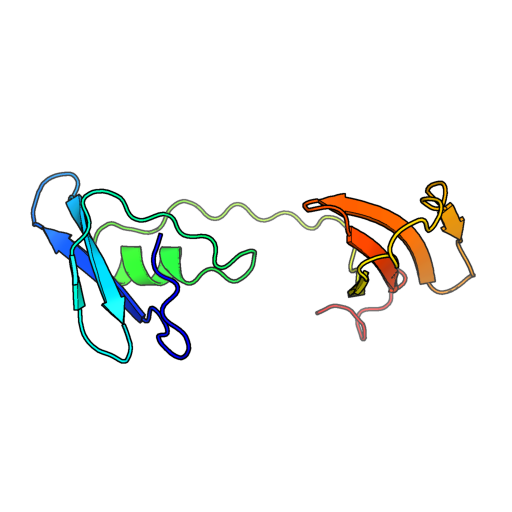7 1.00 84.19 118 THR A CA 1
ATOM 900 C C . THR A 1 118 ? 16.312 12.159 -7.061 1.00 84.19 118 THR A C 1
ATOM 902 O O . THR A 1 118 ? 15.209 12.701 -7.033 1.00 84.19 118 THR A O 1
ATOM 905 N N . LEU A 1 119 ? 16.503 10.920 -7.520 1.00 76.69 119 LEU A N 1
ATOM 906 C CA . LEU A 1 119 ? 15.474 10.049 -8.083 1.00 76.69 119 LEU A CA 1
ATOM 907 C C . LEU A 1 119 ? 15.049 8.930 -7.116 1.00 76.69 119 LEU A C 1
ATOM 909 O O . LEU A 1 119 ? 14.473 7.927 -7.538 1.00 76.69 119 LEU A O 1
ATOM 913 N N . ARG A 1 120 ? 15.335 9.072 -5.817 1.00 74.31 120 ARG A N 1
ATOM 914 C CA . ARG A 1 120 ? 14.758 8.217 -4.772 1.00 74.31 120 ARG A CA 1
ATOM 915 C C . ARG A 1 120 ? 13.459 8.867 -4.281 1.00 74.31 120 ARG A C 1
ATOM 917 O O . ARG A 1 120 ? 13.463 10.041 -3.921 1.00 74.31 120 ARG A O 1
ATOM 924 N N . ALA A 1 121 ? 12.355 8.119 -4.325 1.00 61.25 121 ALA A N 1
ATOM 925 C CA . ALA A 1 121 ? 11.027 8.549 -3.870 1.00 61.25 121 ALA A CA 1
ATOM 926 C C . ALA A 1 121 ? 10.723 8.072 -2.448 1.00 61.25 121 ALA A C 1
ATOM 928 O O . ALA A 1 121 ? 11.205 6.972 -2.094 1.00 61.25 121 ALA A O 1
#

pLDDT: mean 89.05, std 6.72, range [61.25, 96.88]